Protein AF-A0A1J4JM20-F1 (afdb_monomer_lite)

pLDDT: mean 75.87, std 15.64, range [33.97, 93.62]

Secondary structure (DSSP, 8-state):
--------HHHHHHHHT--HHHHHHHHHHHHHHTT----SS---PPPHHHHHHHHHHHHHHHHTT-PPPHHHHHHHHHHHH-----HHHHHHHHHH-TT------B--HHHHT---HHHHHHHHHHHHHHTTS---GGG----------S-B---------

Structure (mmCIF, N/CA/C/O backbone):
data_AF-A0A1J4JM20-F1
#
_entry.id   AF-A0A1J4JM20-F1
#
loop_
_atom_site.group_PDB
_atom_site.id
_atom_site.type_symbol
_atom_site.label_atom_id
_atom_site.label_alt_id
_atom_site.label_comp_id
_atom_site.label_asym_id
_atom_site.label_entity_id
_atom_site.label_seq_id
_atom_site.pdbx_PDB_ins_code
_atom_site.Cartn_x
_atom_site.Cartn_y
_atom_site.Cartn_z
_atom_site.occupancy
_atom_site.B_iso_or_equiv
_atom_site.auth_seq_id
_atom_site.auth_comp_id
_atom_site.auth_asym_id
_atom_site.auth_atom_id
_atom_site.pdbx_PDB_model_num
ATOM 1 N N . MET A 1 1 ? -44.784 2.479 3.154 1.00 35.00 1 MET A N 1
ATOM 2 C CA . MET A 1 1 ? -43.422 3.046 3.059 1.00 35.00 1 MET A CA 1
ATOM 3 C C . MET A 1 1 ? -43.250 3.951 4.266 1.00 35.00 1 MET A C 1
ATOM 5 O O . MET A 1 1 ? -44.013 4.895 4.385 1.00 35.00 1 MET A O 1
ATOM 9 N N . ASN A 1 2 ? -42.383 3.600 5.221 1.00 42.03 2 ASN A N 1
ATOM 10 C CA . ASN A 1 2 ? -42.205 4.405 6.433 1.00 42.03 2 ASN A CA 1
ATOM 11 C C . ASN A 1 2 ? -41.338 5.619 6.098 1.00 42.03 2 ASN A C 1
ATOM 13 O O . ASN A 1 2 ? -40.118 5.497 5.988 1.00 42.03 2 ASN A O 1
ATOM 17 N N . GLU A 1 3 ? -41.968 6.777 5.934 1.00 50.88 3 GLU A N 1
ATOM 18 C CA . GLU A 1 3 ? -41.273 8.058 5.989 1.00 50.88 3 GLU A CA 1
ATOM 19 C C . GLU A 1 3 ? -40.694 8.207 7.399 1.00 50.88 3 GLU A C 1
ATOM 21 O O . GLU A 1 3 ? -41.404 8.432 8.377 1.00 50.88 3 GLU A O 1
ATOM 26 N N . GLY A 1 4 ? -39.388 7.967 7.526 1.00 56.34 4 GLY A N 1
ATOM 27 C CA . GLY A 1 4 ? -38.690 8.089 8.797 1.00 56.34 4 GLY A CA 1
ATOM 28 C C . GLY A 1 4 ? -38.834 9.510 9.332 1.00 56.34 4 GLY A C 1
ATOM 29 O O . GLY A 1 4 ? -38.416 10.468 8.682 1.00 56.34 4 GLY A O 1
ATOM 30 N N . VAL A 1 5 ? -39.413 9.643 10.525 1.00 61.97 5 VAL A N 1
ATOM 31 C CA . VAL A 1 5 ? -39.551 10.922 11.226 1.00 61.97 5 VAL A CA 1
ATOM 32 C C . VAL A 1 5 ? -38.168 11.569 11.352 1.00 61.97 5 VAL A C 1
ATOM 34 O O . VAL A 1 5 ? -37.290 11.056 12.051 1.00 61.97 5 VAL A O 1
ATOM 37 N N . LYS A 1 6 ? -37.957 12.709 10.680 1.00 61.22 6 LYS A N 1
ATOM 38 C CA . LYS A 1 6 ? -36.746 13.527 10.839 1.00 61.22 6 LYS A CA 1
ATOM 39 C C . LYS A 1 6 ? -36.766 14.176 12.220 1.00 61.22 6 LYS A C 1
ATOM 41 O O . LYS A 1 6 ? -37.316 15.256 12.409 1.00 61.22 6 LYS A O 1
ATOM 46 N N . CYS A 1 7 ? -36.165 13.505 13.195 1.00 69.56 7 CYS A N 1
ATOM 47 C CA . CYS A 1 7 ? -36.023 14.028 14.546 1.00 69.56 7 CYS A CA 1
ATOM 48 C C . CYS A 1 7 ? -34.708 14.807 14.687 1.00 69.56 7 CYS A C 1
ATOM 50 O O . CYS A 1 7 ? -33.636 14.314 14.334 1.00 69.56 7 CYS A O 1
ATOM 52 N N . SER A 1 8 ? -34.782 16.033 15.209 1.00 81.62 8 SER A N 1
ATOM 53 C CA . SER A 1 8 ? -33.596 16.847 15.490 1.00 81.62 8 SER A CA 1
ATOM 54 C C . SER A 1 8 ? -32.757 16.218 16.607 1.00 81.62 8 SER A C 1
ATOM 56 O O . SER A 1 8 ? -33.297 15.795 17.631 1.00 81.62 8 SER A O 1
ATOM 58 N N . TYR A 1 9 ? -31.425 16.235 16.471 1.00 84.19 9 TYR A N 1
ATOM 59 C CA . TYR A 1 9 ? -30.504 15.766 17.517 1.00 84.19 9 TYR A CA 1
ATOM 60 C C . TYR A 1 9 ? -30.732 16.457 18.864 1.00 84.19 9 TYR A C 1
ATOM 62 O O . TYR A 1 9 ? -30.479 15.866 19.907 1.00 84.19 9 TYR A O 1
ATOM 70 N N . ARG A 1 10 ? -31.257 17.686 18.861 1.00 84.31 10 ARG A N 1
ATOM 71 C CA . ARG A 1 10 ? -31.590 18.427 20.082 1.00 84.31 10 ARG A CA 1
ATOM 72 C C . ARG A 1 10 ? -32.784 17.818 20.824 1.00 84.31 10 ARG A C 1
ATOM 74 O O . ARG A 1 10 ? -32.760 17.737 22.046 1.00 84.31 10 ARG A O 1
ATOM 81 N N . ILE A 1 11 ? -33.785 17.345 20.081 1.00 85.06 11 ILE A N 1
ATOM 82 C CA . ILE A 1 11 ? -34.972 16.673 20.628 1.00 85.06 11 ILE A CA 1
ATOM 83 C C . ILE A 1 11 ? -34.580 15.297 21.165 1.00 85.06 11 ILE A C 1
ATOM 85 O O . ILE A 1 11 ? -34.932 14.960 22.288 1.00 85.06 11 ILE A O 1
ATOM 89 N N . LEU A 1 12 ? -33.778 14.540 20.411 1.00 86.50 12 LEU A N 1
ATOM 90 C CA . LEU A 1 12 ? -33.235 13.256 20.866 1.00 86.50 12 LEU A CA 1
ATOM 91 C C . LEU A 1 12 ? -32.390 13.415 22.140 1.00 86.50 12 LEU A C 1
ATOM 93 O O . LEU A 1 12 ? -32.565 12.663 23.092 1.00 86.50 12 LEU A O 1
ATOM 97 N N . ALA A 1 13 ? -31.515 14.421 22.190 1.00 88.31 13 ALA A N 1
ATOM 98 C CA . ALA A 1 13 ? -30.695 14.723 23.362 1.00 88.31 13 ALA A CA 1
ATOM 99 C C . ALA A 1 13 ? -31.562 15.010 24.599 1.00 88.31 13 ALA A C 1
ATOM 101 O O . ALA A 1 13 ? -31.323 14.444 25.664 1.00 88.31 13 ALA A O 1
ATOM 102 N N . SER A 1 14 ? -32.613 15.818 24.431 1.00 89.50 14 SER A N 1
ATOM 103 C CA . SER A 1 14 ? -33.579 16.112 25.493 1.00 89.50 14 SER A CA 1
ATOM 104 C C . SER A 1 14 ? -34.374 14.880 25.930 1.00 89.50 14 SER A C 1
ATOM 106 O O . SER A 1 14 ? -34.584 14.697 27.123 1.00 89.50 14 SER A O 1
ATOM 108 N N . LEU A 1 15 ? -34.807 14.037 24.987 1.00 90.88 15 LEU A N 1
ATOM 109 C CA . LEU A 1 15 ? -35.605 12.838 25.261 1.00 90.88 15 LEU A CA 1
ATOM 110 C C . LEU A 1 15 ? -34.830 11.814 26.099 1.00 90.88 15 LEU A C 1
ATOM 112 O O . LEU A 1 15 ? -35.397 11.185 26.985 1.00 90.88 15 LEU A O 1
ATOM 116 N N . PHE A 1 16 ? -33.535 11.657 25.821 1.00 87.81 16 PHE A N 1
ATOM 117 C CA . PHE A 1 16 ? -32.672 10.697 26.510 1.00 87.81 16 PHE A CA 1
ATOM 118 C C . PHE A 1 16 ? -31.884 11.302 27.682 1.00 87.81 16 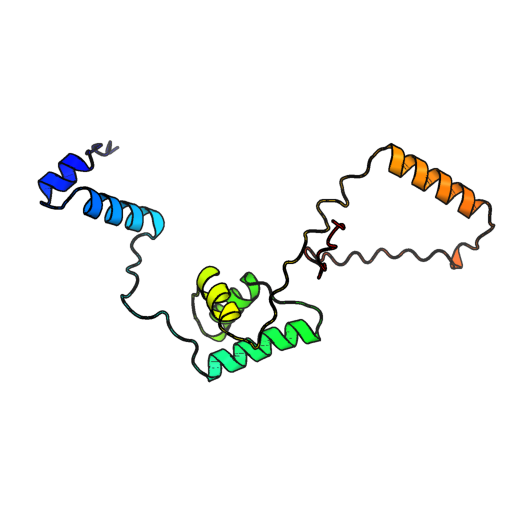PHE A C 1
ATOM 120 O O . PHE A 1 16 ? -31.123 10.585 28.326 1.00 87.81 16 PHE A O 1
ATOM 127 N N . GLY A 1 17 ? -32.028 12.604 27.956 1.00 89.44 17 GLY A N 1
ATOM 128 C CA . GLY A 1 17 ? -31.269 13.288 29.009 1.00 89.44 17 GLY A CA 1
ATOM 129 C C . GLY A 1 17 ? -29.753 13.307 28.764 1.00 89.44 17 GLY A C 1
ATOM 130 O O . GLY A 1 17 ? -28.970 13.360 29.709 1.00 89.44 17 GLY A O 1
ATOM 131 N N . ILE A 1 18 ? -29.321 13.235 27.501 1.00 90.75 18 ILE A N 1
ATOM 132 C CA . ILE A 1 18 ? -27.907 13.205 27.102 1.00 90.75 18 ILE A CA 1
ATOM 133 C C . ILE A 1 18 ? -27.526 14.574 26.539 1.00 90.75 18 ILE A C 1
ATOM 135 O O . ILE A 1 18 ? -28.274 15.173 25.772 1.00 90.75 18 ILE A O 1
ATOM 139 N N . ILE A 1 19 ? -26.326 15.067 26.847 1.00 90.88 19 ILE A N 1
ATOM 140 C CA . ILE A 1 19 ? -25.829 16.314 26.254 1.00 90.88 19 ILE A CA 1
ATOM 141 C C . ILE A 1 19 ? -25.647 16.180 24.729 1.00 90.88 19 ILE A C 1
ATOM 143 O O . ILE A 1 19 ? -25.115 15.185 24.229 1.00 90.88 19 ILE A O 1
ATOM 147 N N . LEU A 1 20 ? -26.038 17.215 23.976 1.00 87.56 20 LEU A N 1
ATOM 148 C CA . LEU A 1 20 ? -26.014 17.225 22.504 1.00 87.56 20 LEU A CA 1
ATOM 149 C C . LEU A 1 20 ? -24.668 16.774 21.885 1.00 87.56 20 LEU A C 1
ATOM 151 O O . LEU A 1 20 ? -24.698 15.981 20.938 1.00 87.56 20 LEU A O 1
ATOM 155 N N . PRO A 1 21 ? -23.490 17.187 22.402 1.00 88.25 21 PRO A N 1
ATOM 156 C CA . PRO A 1 21 ? -22.209 16.741 21.852 1.00 88.25 21 PRO A CA 1
ATOM 157 C C . PRO A 1 21 ? -21.976 15.233 22.006 1.00 88.25 21 PRO A C 1
ATOM 159 O O . PRO A 1 21 ? -21.414 14.599 21.112 1.00 88.25 21 PRO A O 1
ATOM 162 N N . ALA A 1 22 ? -22.425 14.638 23.116 1.00 86.69 22 ALA A N 1
ATOM 163 C CA . ALA A 1 22 ? -22.259 13.210 23.372 1.00 86.69 22 ALA A CA 1
ATOM 164 C C . ALA A 1 22 ? -23.128 12.370 22.427 1.00 86.69 22 ALA A C 1
ATOM 166 O O . ALA A 1 22 ? -22.632 11.405 21.840 1.00 86.69 22 ALA A O 1
ATOM 167 N N . LEU A 1 23 ? -24.378 12.794 22.210 1.00 88.81 23 LEU A N 1
ATOM 168 C CA . LEU A 1 23 ? -25.279 12.165 21.246 1.00 88.81 23 LEU A CA 1
ATOM 169 C C . LEU A 1 23 ? -24.724 12.267 19.816 1.00 88.81 23 LEU A C 1
ATOM 171 O O . LEU A 1 23 ? -24.627 11.260 19.116 1.00 88.81 23 LEU A O 1
ATOM 175 N N . SER A 1 24 ? -24.300 13.463 19.399 1.00 86.38 24 SER A N 1
ATOM 176 C CA . SER A 1 24 ? -23.718 13.690 18.068 1.00 86.38 24 SER A CA 1
ATOM 177 C C . SER A 1 24 ? -22.489 12.804 17.825 1.00 86.38 24 SER A C 1
ATOM 179 O O . SER A 1 24 ? -22.359 12.171 16.772 1.00 86.38 24 SER A O 1
ATOM 181 N N . ARG A 1 25 ? -21.617 12.666 18.835 1.00 85.88 25 ARG A N 1
ATOM 182 C CA . ARG A 1 25 ? -20.447 11.782 18.774 1.00 85.88 25 ARG A CA 1
ATOM 183 C C . ARG A 1 25 ? -20.842 10.315 18.607 1.00 85.88 25 ARG A C 1
ATOM 185 O O . ARG A 1 25 ? -20.240 9.630 17.783 1.00 85.88 25 ARG A O 1
ATOM 192 N N . GLN A 1 26 ? -21.830 9.833 19.361 1.00 82.75 26 GLN A N 1
ATOM 193 C CA . GLN A 1 26 ? -22.317 8.453 19.253 1.00 82.75 26 GLN A CA 1
ATOM 194 C C . GLN A 1 26 ? -22.926 8.160 17.882 1.00 82.75 26 GLN A C 1
ATOM 196 O O . GLN A 1 26 ? -22.583 7.149 17.274 1.00 82.75 26 GLN A O 1
ATOM 201 N N . ILE A 1 27 ? -23.768 9.056 17.364 1.00 84.44 27 ILE A N 1
ATOM 202 C CA . ILE A 1 27 ? -24.385 8.906 16.040 1.00 84.44 27 ILE A CA 1
ATOM 203 C C . ILE A 1 27 ? -23.311 8.907 14.950 1.00 84.44 27 ILE A C 1
ATOM 205 O O . ILE A 1 27 ? -23.304 8.035 14.087 1.00 84.44 27 ILE A O 1
ATOM 209 N N . THR A 1 28 ? -22.344 9.822 15.028 1.00 83.38 28 THR A N 1
ATOM 210 C CA . THR A 1 28 ? -21.224 9.877 14.076 1.00 83.38 28 THR A CA 1
ATOM 211 C C . THR A 1 28 ? -20.386 8.598 14.113 1.00 83.38 28 THR A C 1
ATOM 213 O O . THR A 1 28 ? -20.003 8.077 13.068 1.00 83.38 28 THR A O 1
ATOM 216 N N . GLN A 1 29 ? -20.107 8.059 15.304 1.00 77.75 29 GLN A N 1
ATOM 217 C CA . GLN A 1 29 ? -19.403 6.782 15.443 1.00 77.75 29 GLN A CA 1
ATOM 218 C C . GLN A 1 29 ? -20.208 5.625 14.849 1.00 77.75 29 GLN A C 1
ATOM 220 O O . GLN A 1 29 ? -19.635 4.797 14.148 1.00 77.75 29 GLN A O 1
ATOM 225 N N . PHE A 1 30 ? -21.520 5.594 15.079 1.00 79.00 30 PHE A N 1
ATOM 226 C CA . PHE A 1 30 ? -22.405 4.577 14.524 1.00 79.00 30 PHE A CA 1
ATOM 227 C C . PHE A 1 30 ? -22.468 4.636 12.991 1.00 79.00 30 PHE A C 1
ATOM 229 O O . PHE A 1 30 ? -22.344 3.607 12.338 1.00 79.00 30 PHE A O 1
ATOM 236 N N . ILE A 1 31 ? -22.583 5.831 12.403 1.00 79.38 31 ILE A N 1
ATOM 237 C CA . ILE A 1 31 ? -22.575 6.017 10.942 1.00 79.38 31 ILE A CA 1
ATOM 238 C C . ILE A 1 31 ? -21.224 5.597 10.348 1.00 79.38 31 ILE A C 1
ATOM 240 O O . ILE A 1 31 ? -21.178 4.932 9.319 1.00 79.38 31 ILE A O 1
ATOM 244 N N . LYS A 1 32 ? -20.115 5.972 10.996 1.00 70.50 32 LYS A N 1
ATOM 245 C CA . LYS A 1 32 ? -18.764 5.750 10.464 1.00 70.50 32 LYS A CA 1
ATOM 246 C C . LYS A 1 32 ? -18.256 4.316 10.635 1.00 70.50 32 LYS A C 1
ATOM 248 O O . LYS A 1 32 ? -17.418 3.884 9.850 1.00 70.50 32 LYS A O 1
ATOM 253 N N . TYR A 1 33 ? -18.702 3.605 11.670 1.00 69.00 33 TYR A N 1
ATOM 254 C CA . TYR A 1 33 ? -18.157 2.294 12.048 1.00 69.00 33 TYR A CA 1
ATOM 255 C C . TYR A 1 33 ? -19.216 1.182 12.163 1.00 69.00 33 TYR A C 1
ATOM 257 O O . TYR A 1 33 ? -18.863 0.035 12.416 1.00 69.00 33 TYR A O 1
ATOM 265 N N . GLY A 1 34 ? -20.503 1.483 11.970 1.00 66.31 34 GLY A N 1
ATOM 266 C CA . GLY A 1 34 ? -21.588 0.508 12.083 1.00 66.31 34 GLY A CA 1
ATOM 267 C C . GLY A 1 34 ? -21.803 -0.026 13.508 1.00 66.31 34 GLY A C 1
ATOM 268 O O . GLY A 1 34 ? -21.387 0.575 14.500 1.00 66.31 34 GLY A O 1
ATOM 269 N N . LYS A 1 35 ? -22.475 -1.184 13.618 1.00 57.91 35 LYS A N 1
ATOM 270 C CA . LYS A 1 35 ? -22.740 -1.900 14.888 1.00 57.91 35 LYS A CA 1
ATOM 271 C C . LYS A 1 35 ? -21.501 -2.563 15.502 1.00 57.91 35 LYS A C 1
ATOM 273 O O . LYS A 1 35 ? -21.620 -3.192 16.556 1.00 57.91 35 LYS A O 1
ATOM 278 N N . GLU A 1 36 ? -20.333 -2.464 14.876 1.00 53.38 36 GLU A N 1
ATOM 279 C CA . GLU A 1 36 ? -19.120 -3.070 15.411 1.00 53.38 36 GLU A CA 1
ATOM 280 C C . GLU A 1 36 ? -18.698 -2.340 16.688 1.00 53.38 36 GLU A C 1
ATOM 282 O O . GLU A 1 36 ? -18.048 -1.292 16.674 1.00 53.38 36 GLU A O 1
ATOM 287 N N . LYS A 1 37 ? -19.074 -2.913 17.837 1.00 51.81 37 LYS A N 1
ATOM 288 C CA . LYS A 1 37 ? -18.471 -2.556 19.118 1.00 51.81 37 LYS A CA 1
ATOM 289 C C . LYS A 1 37 ? -16.972 -2.789 18.981 1.00 51.81 37 LYS A C 1
ATOM 291 O O . LYS A 1 37 ? -16.510 -3.928 19.032 1.00 51.81 37 LYS A O 1
ATOM 296 N N . ARG A 1 38 ? -16.199 -1.707 18.869 1.00 54.03 38 ARG A N 1
ATOM 297 C CA . ARG A 1 38 ? -14.772 -1.765 19.181 1.00 54.03 38 ARG A CA 1
ATOM 298 C C . ARG A 1 38 ? -14.682 -2.301 20.603 1.00 54.03 38 ARG A C 1
ATOM 300 O O . ARG A 1 38 ? -15.180 -1.658 21.526 1.00 54.03 38 ARG A O 1
ATOM 307 N N . ARG A 1 39 ? -14.122 -3.501 20.783 1.00 47.66 39 ARG A N 1
ATOM 308 C CA . ARG A 1 39 ? -13.755 -3.969 22.120 1.00 47.66 39 ARG A CA 1
ATOM 309 C C . ARG A 1 39 ? -12.875 -2.873 22.716 1.00 47.66 39 ARG A C 1
ATOM 311 O O . ARG A 1 39 ? -11.843 -2.546 22.135 1.00 47.66 39 ARG A O 1
ATOM 318 N N . ASN A 1 40 ? -13.310 -2.264 23.817 1.00 43.22 40 ASN A N 1
ATOM 319 C CA . ASN A 1 40 ? -12.427 -1.405 24.592 1.00 43.22 40 ASN A CA 1
ATOM 320 C C . ASN A 1 40 ? -11.239 -2.272 25.017 1.00 43.22 40 ASN A C 1
ATOM 322 O O . ASN A 1 40 ? -11.409 -3.261 25.725 1.00 43.22 40 ASN A O 1
ATOM 326 N N . GLY A 1 41 ? -10.061 -1.936 24.507 1.00 47.94 41 GLY A N 1
ATOM 327 C CA . GLY A 1 41 ? -8.839 -2.690 24.725 1.00 47.94 41 GLY A CA 1
ATOM 328 C C . GLY A 1 41 ? -7.744 -2.230 23.773 1.00 47.94 41 GLY A C 1
ATOM 329 O O . GLY A 1 41 ? -8.016 -1.810 22.647 1.00 47.94 41 GLY A O 1
ATOM 330 N N . ARG A 1 42 ? -6.498 -2.297 24.252 1.00 47.25 42 ARG A N 1
ATOM 331 C CA . ARG A 1 42 ? -5.281 -2.120 23.451 1.00 47.25 42 ARG A CA 1
ATOM 332 C C . ARG A 1 42 ? -5.416 -2.978 22.177 1.00 47.25 42 ARG A C 1
ATOM 334 O O . ARG A 1 42 ? -5.819 -4.136 22.308 1.00 47.25 42 ARG A O 1
ATOM 341 N N . PRO A 1 43 ? -5.145 -2.447 20.967 1.00 53.91 43 PRO A N 1
ATOM 342 C CA . PRO A 1 43 ? -5.212 -3.250 19.748 1.00 53.91 43 PRO A CA 1
ATOM 343 C C . PRO A 1 43 ? -4.367 -4.522 19.919 1.00 53.91 43 PRO A C 1
ATOM 345 O O . PRO A 1 43 ? -3.383 -4.484 20.664 1.00 53.91 43 PRO A O 1
ATOM 348 N N . PRO A 1 44 ? -4.744 -5.644 19.281 1.00 56.38 44 PRO A N 1
ATOM 349 C CA . PRO A 1 44 ? -4.062 -6.916 19.465 1.00 56.38 44 PRO A CA 1
ATOM 350 C C . PRO A 1 44 ? -2.613 -6.783 18.997 1.00 56.38 44 PRO A C 1
ATOM 352 O O . PRO A 1 44 ? -2.338 -6.855 17.800 1.00 56.38 44 PRO A O 1
ATOM 355 N N . LEU A 1 45 ? -1.696 -6.588 19.947 1.00 70.19 45 LEU A N 1
ATOM 356 C CA . LEU A 1 45 ? -0.260 -6.576 19.696 1.00 70.19 45 LEU A CA 1
ATOM 357 C C . LEU A 1 45 ? 0.094 -7.855 18.933 1.00 70.19 45 LEU A C 1
ATOM 359 O O . LEU A 1 45 ? -0.418 -8.936 19.249 1.00 70.19 45 LEU A O 1
ATOM 363 N N . LEU A 1 46 ? 0.897 -7.726 17.878 1.00 79.31 46 LEU A N 1
ATOM 364 C CA . LEU A 1 46 ? 1.524 -8.891 17.268 1.00 79.31 46 LEU A CA 1
ATOM 365 C C . LEU A 1 46 ? 2.343 -9.580 18.362 1.00 79.31 46 LEU A C 1
ATOM 367 O O . LEU A 1 46 ? 3.044 -8.914 19.124 1.00 79.31 46 LEU A O 1
ATOM 371 N N . THR A 1 47 ? 2.189 -10.894 18.497 1.00 85.12 47 THR A N 1
ATOM 372 C CA . THR A 1 47 ? 3.078 -11.666 19.370 1.00 85.12 47 THR A CA 1
ATOM 373 C C . THR A 1 47 ? 4.491 -11.627 18.792 1.00 85.12 47 THR A C 1
ATOM 375 O O . THR A 1 47 ? 4.661 -11.341 17.608 1.00 85.12 47 THR A O 1
ATOM 378 N N . SER A 1 48 ? 5.513 -11.953 19.584 1.00 86.00 48 SER A N 1
ATOM 379 C CA . SER A 1 48 ? 6.898 -11.989 19.090 1.00 86.00 48 SER A CA 1
ATOM 380 C C . SER A 1 48 ? 7.057 -12.895 17.862 1.00 86.00 48 SER A C 1
ATOM 382 O O . SER A 1 48 ? 7.775 -12.551 16.932 1.00 86.00 48 SER A O 1
ATOM 384 N N . TYR A 1 49 ? 6.310 -14.004 17.817 1.00 89.12 49 TYR A N 1
ATOM 385 C CA . TYR A 1 49 ? 6.245 -14.895 16.658 1.00 89.12 49 TYR A CA 1
ATOM 386 C C . TYR A 1 49 ? 5.642 -14.213 15.420 1.00 89.12 49 TYR A C 1
ATOM 388 O O . TYR A 1 49 ? 6.225 -14.246 14.343 1.00 89.12 49 TYR A O 1
ATOM 396 N N . GLN A 1 50 ? 4.503 -13.534 15.576 1.00 89.19 50 GLN A N 1
ATOM 397 C CA . GLN A 1 50 ? 3.847 -12.819 14.473 1.00 89.19 50 GLN A CA 1
ATOM 398 C C . GLN A 1 50 ? 4.680 -11.631 13.981 1.00 89.19 50 GLN A C 1
ATOM 400 O O . GLN A 1 50 ? 4.685 -11.326 12.793 1.00 89.19 50 GLN A O 1
ATOM 405 N N . HIS A 1 51 ? 5.383 -10.960 14.896 1.00 88.81 51 HIS A N 1
ATOM 406 C CA . HIS A 1 51 ? 6.337 -9.907 14.573 1.00 88.81 51 HIS A CA 1
ATOM 407 C C . HIS A 1 51 ? 7.489 -10.460 13.726 1.00 88.81 51 HIS A C 1
ATOM 409 O O . HIS A 1 51 ? 7.786 -9.893 12.678 1.00 88.81 51 HIS A O 1
ATOM 415 N N . ALA A 1 52 ? 8.090 -11.581 14.141 1.00 90.44 52 ALA A N 1
ATOM 416 C CA . ALA A 1 52 ? 9.164 -12.234 13.398 1.00 90.44 52 ALA A CA 1
ATOM 417 C C . ALA A 1 52 ? 8.707 -12.676 11.998 1.00 90.44 52 ALA A C 1
ATOM 419 O O . ALA A 1 52 ? 9.374 -12.350 11.021 1.00 90.44 52 ALA A O 1
ATOM 420 N N . GLY A 1 53 ? 7.535 -13.311 11.886 1.00 91.19 53 GLY A N 1
ATOM 421 C CA . GLY A 1 53 ? 6.986 -13.723 10.590 1.00 91.19 53 GLY A CA 1
ATOM 422 C C . GLY A 1 53 ? 6.649 -12.543 9.673 1.00 91.19 53 GLY A C 1
ATOM 423 O O . GLY A 1 53 ? 6.918 -12.587 8.476 1.00 91.19 53 GLY A O 1
ATOM 424 N N . LEU A 1 54 ? 6.121 -11.442 10.221 1.00 91.12 54 LEU A N 1
ATOM 425 C CA . LEU A 1 54 ? 5.906 -10.220 9.440 1.00 91.12 54 LEU A CA 1
ATOM 426 C C . LEU A 1 54 ? 7.230 -9.606 8.967 1.00 91.12 54 LEU A C 1
ATOM 428 O O . LEU A 1 54 ? 7.310 -9.134 7.835 1.00 91.12 54 LEU A O 1
ATOM 432 N N . LYS A 1 55 ? 8.256 -9.605 9.822 1.00 90.62 55 LYS A N 1
ATOM 433 C CA . LYS A 1 55 ? 9.583 -9.098 9.467 1.00 90.62 55 LYS A CA 1
ATOM 434 C C . LYS A 1 55 ? 10.184 -9.914 8.326 1.00 90.62 55 LYS A C 1
ATOM 436 O O . LYS A 1 55 ? 10.581 -9.334 7.324 1.00 90.62 55 LYS A O 1
ATOM 441 N N . GLU A 1 56 ? 10.153 -11.238 8.437 1.00 92.38 56 GLU A N 1
ATOM 442 C CA . GLU A 1 56 ? 10.609 -12.151 7.387 1.00 92.38 56 GLU A CA 1
ATOM 443 C C . GLU A 1 56 ? 9.869 -11.922 6.061 1.00 92.38 56 GLU A C 1
ATOM 445 O O . GLU A 1 56 ? 10.505 -11.788 5.016 1.00 92.38 56 GLU A O 1
ATOM 450 N N . TYR A 1 57 ? 8.542 -11.774 6.099 1.00 92.00 57 TYR A N 1
ATOM 451 C CA . TYR A 1 57 ? 7.734 -11.493 4.909 1.00 92.00 57 TYR A CA 1
ATOM 452 C C . TYR A 1 57 ? 8.118 -10.179 4.207 1.00 92.00 57 TYR A C 1
ATOM 454 O O . TYR A 1 57 ? 8.167 -10.120 2.973 1.00 92.00 57 TYR A O 1
ATOM 462 N N . ILE A 1 58 ? 8.390 -9.122 4.979 1.00 89.56 58 ILE A N 1
ATOM 463 C CA . ILE A 1 58 ? 8.816 -7.822 4.444 1.00 89.56 58 ILE A CA 1
ATOM 464 C C . ILE A 1 58 ? 10.224 -7.932 3.846 1.00 89.56 58 ILE A C 1
ATOM 466 O O . ILE A 1 58 ? 10.423 -7.544 2.695 1.00 89.56 58 ILE A O 1
ATOM 470 N N . THR A 1 59 ? 11.172 -8.528 4.573 1.00 88.38 59 THR A N 1
ATOM 471 C CA . THR A 1 59 ? 12.565 -8.684 4.123 1.00 88.38 59 THR A CA 1
ATOM 472 C C . THR A 1 59 ? 12.683 -9.576 2.882 1.00 88.38 59 THR A C 1
ATOM 474 O O . THR A 1 59 ? 13.493 -9.302 2.000 1.00 88.38 59 THR A O 1
ATOM 477 N N . LEU A 1 60 ? 11.847 -10.611 2.745 1.00 89.12 60 LEU A N 1
ATOM 478 C CA . LEU A 1 60 ? 11.785 -11.423 1.524 1.00 89.12 60 LEU A CA 1
ATOM 479 C C . LEU A 1 60 ? 11.361 -10.583 0.306 1.00 89.12 60 LEU A C 1
ATOM 481 O O . LEU A 1 60 ? 11.890 -10.760 -0.793 1.00 89.12 60 LEU A O 1
ATOM 485 N N . GLY A 1 61 ? 10.414 -9.659 0.498 1.00 84.19 61 GLY A N 1
ATOM 486 C CA . GLY A 1 61 ? 9.995 -8.703 -0.530 1.00 84.19 61 GLY A CA 1
ATOM 487 C C . GLY A 1 61 ? 11.135 -7.776 -0.952 1.00 84.19 61 GLY A C 1
ATOM 488 O O . GLY A 1 61 ? 11.389 -7.623 -2.143 1.00 84.19 61 GLY A O 1
ATOM 489 N N . GLU A 1 62 ? 11.881 -7.233 0.013 1.00 82.56 62 GLU A N 1
ATOM 490 C CA . GLU A 1 62 ? 13.065 -6.404 -0.264 1.00 82.56 62 GLU A CA 1
ATOM 491 C C . GLU A 1 62 ? 14.133 -7.175 -1.051 1.00 82.56 62 GLU A C 1
ATOM 493 O O . GLU A 1 62 ? 14.576 -6.716 -2.101 1.00 82.56 62 GLU A O 1
ATOM 498 N N . ASN A 1 63 ? 14.486 -8.387 -0.613 1.00 83.62 63 ASN A N 1
ATOM 499 C CA . ASN A 1 63 ? 15.498 -9.213 -1.283 1.00 83.62 63 ASN A CA 1
ATOM 500 C C . ASN A 1 63 ? 15.103 -9.601 -2.720 1.00 83.62 63 ASN A C 1
ATOM 502 O O . ASN A 1 63 ? 15.964 -9.809 -3.572 1.00 83.62 63 ASN A O 1
ATOM 506 N N . SER A 1 64 ? 13.801 -9.699 -2.996 1.00 82.94 64 SER A N 1
ATOM 507 C CA . SER A 1 64 ? 13.258 -10.018 -4.322 1.00 82.94 64 SER A CA 1
ATOM 508 C C . SER A 1 64 ? 12.937 -8.786 -5.171 1.00 82.94 64 SER A C 1
ATOM 510 O O . SER A 1 64 ? 12.349 -8.937 -6.237 1.00 82.94 64 SER A O 1
ATOM 512 N N . HIS A 1 65 ? 13.316 -7.580 -4.727 1.00 77.12 65 HIS A N 1
ATOM 513 C CA . HIS A 1 65 ? 13.006 -6.312 -5.403 1.00 77.12 65 HIS A CA 1
ATOM 514 C C . HIS A 1 65 ? 11.493 -6.100 -5.624 1.00 77.12 65 HIS A C 1
ATOM 516 O O . HIS A 1 65 ? 11.070 -5.404 -6.541 1.00 77.12 65 HIS A O 1
ATOM 522 N N . THR A 1 66 ? 10.659 -6.696 -4.764 1.00 80.12 66 THR A N 1
ATOM 523 C CA . THR A 1 66 ? 9.200 -6.531 -4.755 1.00 80.12 66 THR A CA 1
ATOM 524 C C . THR A 1 66 ? 8.754 -6.016 -3.389 1.00 80.12 66 THR A C 1
ATOM 526 O O . THR A 1 66 ? 8.240 -6.749 -2.536 1.00 80.12 66 THR A O 1
ATOM 529 N N . ALA A 1 67 ? 8.988 -4.720 -3.159 1.00 83.88 67 ALA A N 1
ATOM 530 C CA . ALA A 1 67 ? 8.622 -4.054 -1.915 1.00 83.88 67 ALA A CA 1
ATOM 531 C C . ALA A 1 67 ? 7.130 -4.258 -1.589 1.00 83.88 67 ALA A C 1
ATOM 533 O O . ALA A 1 67 ? 6.256 -4.198 -2.457 1.00 83.88 67 ALA A O 1
ATOM 534 N N . ARG A 1 68 ? 6.827 -4.522 -0.314 1.00 87.38 68 ARG A N 1
ATOM 535 C CA . ARG A 1 68 ? 5.461 -4.821 0.133 1.00 87.38 68 ARG A CA 1
ATOM 536 C C . ARG A 1 68 ? 4.706 -3.537 0.439 1.00 87.38 68 ARG A C 1
ATOM 538 O O . ARG A 1 68 ? 5.131 -2.731 1.263 1.00 87.38 68 ARG A O 1
ATOM 545 N N . THR A 1 69 ? 3.529 -3.378 -0.153 1.00 89.19 69 THR A N 1
ATOM 546 C CA . THR A 1 69 ? 2.643 -2.268 0.192 1.00 89.19 69 THR A CA 1
ATOM 547 C C . THR A 1 69 ? 1.955 -2.523 1.536 1.00 89.19 69 THR A C 1
A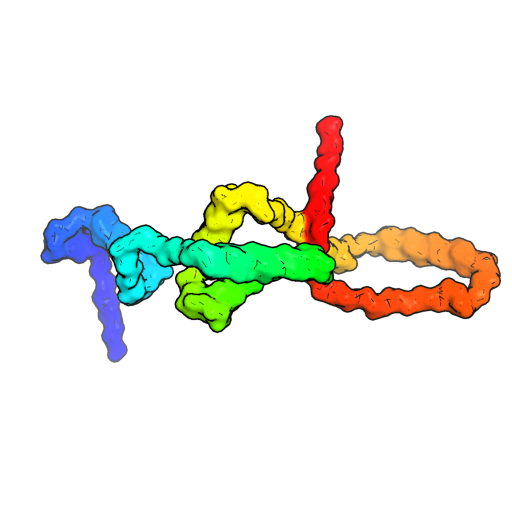TOM 549 O O . THR A 1 69 ? 1.789 -3.660 1.989 1.00 89.19 69 THR A O 1
ATOM 552 N N . TYR A 1 70 ? 1.420 -1.469 2.162 1.00 89.44 70 TYR A N 1
ATOM 553 C CA . TYR A 1 70 ? 0.548 -1.629 3.334 1.00 89.44 70 TYR A CA 1
ATOM 554 C C . TYR A 1 70 ? -0.692 -2.498 3.053 1.00 89.44 70 TYR A C 1
ATOM 556 O O . TYR A 1 70 ? -1.300 -3.025 3.987 1.00 89.44 70 TYR A O 1
ATOM 564 N N . GLY A 1 71 ? -1.112 -2.613 1.787 1.00 87.25 71 GLY A N 1
ATOM 565 C CA . GLY A 1 71 ? -2.174 -3.527 1.370 1.00 87.25 71 GLY A CA 1
ATOM 566 C C . GLY A 1 71 ? -1.737 -4.985 1.479 1.00 87.25 71 GLY A C 1
ATOM 567 O O . GLY A 1 71 ? -2.453 -5.782 2.084 1.00 87.25 71 GLY A O 1
ATOM 568 N N . ASP A 1 72 ? -0.542 -5.295 0.983 1.00 90.44 72 ASP A N 1
ATOM 569 C CA . ASP A 1 72 ? 0.033 -6.644 1.007 1.00 90.44 72 ASP A CA 1
ATOM 570 C C . ASP A 1 72 ? 0.290 -7.105 2.436 1.00 90.44 72 ASP A C 1
ATOM 572 O O . ASP A 1 72 ? -0.079 -8.214 2.808 1.00 90.44 72 ASP A O 1
ATOM 576 N N . ILE A 1 73 ? 0.836 -6.220 3.272 1.00 91.44 73 ILE A N 1
ATOM 577 C CA . ILE A 1 73 ? 1.050 -6.493 4.697 1.00 91.44 73 ILE A CA 1
ATOM 578 C C . ILE A 1 73 ? -0.280 -6.763 5.405 1.00 91.44 73 ILE A C 1
ATOM 580 O O . ILE A 1 73 ? -0.392 -7.693 6.200 1.00 91.44 73 ILE A O 1
ATOM 584 N N . ARG A 1 74 ? -1.318 -5.968 5.116 1.00 90.81 74 ARG A N 1
ATOM 585 C CA . ARG A 1 74 ? -2.648 -6.184 5.698 1.00 90.81 74 ARG A CA 1
ATOM 586 C C . ARG A 1 74 ? -3.220 -7.541 5.299 1.00 90.81 74 ARG A C 1
ATOM 588 O O . ARG A 1 74 ? -3.828 -8.197 6.140 1.00 90.81 74 ARG A O 1
ATOM 595 N N . ARG A 1 75 ? -3.058 -7.921 4.032 1.00 91.75 75 ARG A N 1
ATOM 596 C CA . ARG A 1 75 ? -3.522 -9.204 3.508 1.00 91.75 75 ARG A CA 1
ATOM 597 C C . ARG A 1 75 ? -2.776 -10.361 4.166 1.00 91.75 75 ARG A C 1
ATOM 599 O O . ARG A 1 75 ? -3.426 -11.220 4.740 1.00 91.75 75 ARG A O 1
ATOM 606 N N . PHE A 1 76 ? -1.449 -10.301 4.214 1.00 93.62 76 PHE A N 1
ATOM 607 C CA . PHE A 1 76 ? -0.611 -11.283 4.903 1.00 93.62 76 PHE A CA 1
ATOM 608 C C . PHE A 1 76 ? -1.025 -11.486 6.369 1.00 93.62 76 PHE A C 1
ATOM 610 O O . PHE A 1 76 ? -1.246 -12.607 6.809 1.00 93.62 76 PHE A O 1
ATOM 617 N N . LEU A 1 77 ? -1.222 -10.399 7.124 1.00 91.12 77 LEU A N 1
ATOM 618 C CA . LEU A 1 77 ? -1.647 -10.481 8.528 1.00 91.12 77 LEU A CA 1
ATOM 619 C C . LEU A 1 77 ? -3.035 -11.118 8.709 1.00 91.12 77 LEU A C 1
ATOM 621 O O . LEU A 1 77 ? -3.313 -11.700 9.762 1.00 91.12 77 LEU A O 1
ATOM 625 N N . TYR A 1 78 ? -3.912 -10.996 7.714 1.00 90.31 78 TYR A N 1
ATOM 626 C CA . TYR A 1 78 ? -5.221 -11.640 7.718 1.00 90.31 78 TYR A CA 1
ATOM 627 C C . TYR A 1 78 ? -5.136 -13.117 7.311 1.00 90.31 78 TYR A C 1
ATOM 629 O O . TYR A 1 78 ? -5.728 -13.958 7.987 1.00 90.31 78 TYR A O 1
ATOM 637 N N . ASP A 1 79 ? -4.388 -13.421 6.255 1.00 91.56 79 ASP A N 1
ATOM 638 C CA . ASP A 1 79 ? -4.279 -14.767 5.693 1.00 91.56 79 ASP A CA 1
ATOM 639 C C . ASP A 1 79 ? -3.504 -15.697 6.648 1.00 91.56 79 ASP A C 1
ATOM 641 O O . ASP A 1 79 ? -4.002 -16.768 6.984 1.00 91.56 79 ASP A O 1
ATOM 645 N N . GLU A 1 80 ? -2.367 -15.248 7.194 1.00 92.69 80 GLU A N 1
ATOM 646 C CA . GLU A 1 80 ? -1.498 -16.073 8.054 1.00 92.69 80 GLU A CA 1
ATOM 647 C C . GLU A 1 80 ? -1.885 -16.054 9.536 1.00 92.69 80 GLU A C 1
ATOM 649 O O . GLU A 1 80 ? -1.743 -17.045 10.252 1.00 92.69 80 GLU A O 1
ATOM 654 N N . PHE A 1 81 ? -2.354 -14.910 10.043 1.00 89.75 81 PHE A N 1
ATOM 655 C CA . PHE A 1 81 ? -2.574 -14.725 11.484 1.00 89.75 81 PHE A CA 1
ATOM 656 C C . PHE A 1 81 ? -4.018 -14.384 11.853 1.00 89.75 81 PHE A C 1
ATOM 658 O O . PHE A 1 81 ? -4.299 -14.132 13.030 1.00 89.75 81 PHE A O 1
ATOM 665 N N . HIS A 1 82 ? -4.926 -14.331 10.872 1.00 86.38 82 HIS A N 1
ATOM 666 C CA . HIS A 1 82 ? -6.334 -13.961 11.051 1.00 86.38 82 HIS A CA 1
ATOM 667 C C . HIS A 1 82 ? -6.526 -12.635 11.801 1.00 86.38 82 HIS A C 1
ATOM 669 O O . HIS A 1 82 ? -7.503 -12.428 12.528 1.00 86.38 82 HIS A O 1
ATOM 675 N N . LYS A 1 83 ? -5.586 -11.697 11.616 1.00 83.69 83 LYS A N 1
ATOM 676 C CA . LYS A 1 83 ? -5.626 -10.372 12.232 1.00 83.69 83 LYS A CA 1
ATOM 677 C C . LYS A 1 83 ? -6.132 -9.329 11.253 1.00 83.69 83 LYS A C 1
ATOM 679 O O . LYS A 1 83 ? -5.443 -8.906 10.331 1.00 83.69 83 LYS A O 1
ATOM 684 N N . ASN A 1 84 ? -7.329 -8.822 11.532 1.00 84.44 84 ASN A N 1
ATOM 685 C CA . ASN A 1 84 ? -7.867 -7.671 10.822 1.00 84.44 84 ASN A CA 1
ATOM 686 C C . ASN A 1 84 ? -7.303 -6.370 11.414 1.00 84.44 84 ASN A C 1
ATOM 688 O O . ASN A 1 84 ? -7.789 -5.860 12.427 1.00 84.44 84 ASN A O 1
ATOM 692 N N . VAL A 1 85 ? -6.252 -5.845 10.788 1.00 83.69 85 VAL A N 1
ATOM 693 C CA . VAL A 1 85 ? -5.611 -4.578 11.160 1.00 83.69 85 VAL A CA 1
ATOM 694 C C . VAL A 1 85 ? -5.867 -3.495 10.119 1.00 83.69 85 VAL A C 1
ATOM 696 O O . VAL A 1 85 ? -5.908 -3.732 8.912 1.00 83.69 85 VAL A O 1
ATOM 699 N N . THR A 1 86 ? -6.038 -2.261 10.594 1.00 83.81 86 THR A N 1
ATOM 700 C CA . THR A 1 86 ? -6.223 -1.110 9.702 1.00 83.81 86 THR A CA 1
ATOM 701 C C . THR A 1 86 ? -4.887 -0.661 9.114 1.00 83.81 86 THR A C 1
ATOM 703 O O . THR A 1 86 ? -3.857 -0.763 9.780 1.00 83.81 86 THR A O 1
ATOM 706 N N . LYS A 1 87 ? -4.900 -0.072 7.907 1.00 83.31 87 LYS A N 1
ATOM 707 C CA . LYS A 1 87 ? -3.694 0.526 7.297 1.00 83.31 87 LYS A CA 1
ATOM 708 C C . LYS A 1 87 ? -2.999 1.518 8.237 1.00 83.31 87 LYS A C 1
ATOM 710 O O . LYS A 1 87 ? -1.784 1.492 8.351 1.00 83.31 87 LYS A O 1
ATOM 715 N N . LYS A 1 88 ? -3.770 2.330 8.973 1.00 81.62 88 LYS A N 1
ATOM 716 C CA . LYS A 1 88 ? -3.236 3.270 9.972 1.00 81.62 88 LYS A CA 1
ATOM 717 C C . LYS A 1 88 ? -2.457 2.554 11.079 1.00 81.62 88 LYS A C 1
ATOM 719 O O . LYS A 1 88 ? -1.401 3.019 11.478 1.00 81.62 88 LYS A O 1
ATOM 724 N N . THR A 1 89 ? -2.973 1.428 11.569 1.00 83.62 89 THR A N 1
ATOM 725 C CA . THR A 1 89 ? -2.296 0.621 12.593 1.00 83.62 89 THR A CA 1
ATOM 726 C C . THR A 1 89 ? -0.987 0.040 12.071 1.00 83.62 89 THR A C 1
ATOM 728 O O . THR A 1 89 ? -0.003 0.059 12.799 1.00 83.62 89 THR A O 1
ATOM 731 N N . ILE A 1 90 ? -0.969 -0.437 10.823 1.00 87.25 90 ILE A N 1
ATOM 732 C CA . ILE A 1 90 ? 0.238 -0.970 10.176 1.00 87.25 90 ILE A CA 1
ATOM 733 C C . ILE A 1 90 ? 1.278 0.137 9.995 1.00 87.25 90 ILE A C 1
ATOM 735 O O . ILE A 1 90 ? 2.428 -0.062 10.359 1.00 87.25 90 ILE A O 1
ATOM 739 N N . HIS A 1 91 ? 0.869 1.309 9.505 1.00 85.12 91 HIS A N 1
ATOM 740 C CA . HIS A 1 91 ? 1.752 2.466 9.359 1.00 85.12 91 HIS A CA 1
ATOM 741 C C . HIS A 1 91 ? 2.386 2.857 10.691 1.00 85.12 91 HIS A C 1
ATOM 743 O O . HIS A 1 91 ? 3.602 2.909 10.795 1.00 85.12 91 HIS A O 1
ATOM 749 N N . SER A 1 92 ? 1.574 3.059 11.737 1.00 83.62 92 SER A N 1
ATOM 750 C CA . SER A 1 92 ? 2.108 3.380 13.062 1.00 83.62 92 SER A CA 1
ATOM 751 C C . SER A 1 92 ? 3.037 2.283 13.572 1.00 83.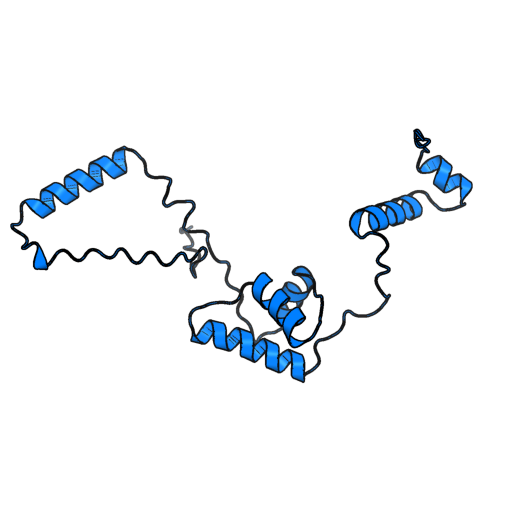62 92 SER A C 1
ATOM 753 O O . SER A 1 92 ? 4.082 2.587 14.123 1.00 83.62 92 SER A O 1
ATOM 755 N N . TYR A 1 93 ? 2.675 1.012 13.393 1.00 85.56 93 TYR A N 1
ATOM 756 C CA . TYR A 1 93 ? 3.529 -0.099 13.795 1.00 85.56 93 TYR A CA 1
ATOM 757 C C . TYR A 1 93 ? 4.890 -0.049 13.096 1.00 85.56 93 TYR A C 1
ATOM 759 O O . TYR A 1 93 ? 5.898 -0.135 13.785 1.00 85.56 93 TYR A O 1
ATOM 767 N N . ILE A 1 94 ? 4.912 0.132 11.773 1.00 85.94 94 ILE A N 1
ATOM 768 C CA . ILE A 1 94 ? 6.142 0.207 10.980 1.00 85.94 94 ILE A CA 1
ATOM 769 C C . ILE A 1 94 ? 6.986 1.412 11.398 1.00 85.94 94 ILE A C 1
ATOM 771 O O . ILE A 1 94 ? 8.157 1.217 11.681 1.00 85.94 94 ILE A O 1
ATOM 775 N N . ASP A 1 95 ? 6.396 2.601 11.554 1.00 83.00 95 ASP A N 1
ATOM 776 C CA . ASP A 1 95 ? 7.121 3.801 12.011 1.00 83.00 95 ASP A CA 1
ATOM 777 C C . ASP A 1 95 ? 7.749 3.630 13.401 1.00 83.00 95 ASP A C 1
ATOM 779 O O . ASP A 1 95 ? 8.803 4.190 13.692 1.00 83.00 95 ASP A O 1
ATOM 783 N N . TYR A 1 96 ? 7.083 2.889 14.293 1.00 82.25 96 TYR A N 1
ATOM 784 C CA . TYR A 1 96 ? 7.599 2.623 15.636 1.00 82.25 96 TYR A CA 1
ATOM 785 C C . TYR A 1 96 ? 8.720 1.578 15.651 1.00 82.25 96 TYR A C 1
ATOM 787 O O . TYR A 1 96 ? 9.437 1.494 16.649 1.00 82.25 96 TYR A O 1
ATOM 795 N N . GLN A 1 97 ? 8.855 0.756 14.610 1.00 80.06 97 GLN A N 1
ATOM 796 C CA . GLN A 1 97 ? 9.950 -0.203 14.499 1.00 80.06 97 GLN A CA 1
ATOM 797 C C . GLN A 1 97 ? 11.111 0.434 13.731 1.00 80.06 97 GLN A C 1
ATOM 799 O O . GLN A 1 97 ? 10.940 0.923 12.624 1.00 80.06 97 GLN A O 1
ATOM 804 N N . GLN A 1 98 ? 12.321 0.371 14.283 1.00 75.19 98 GLN A N 1
ATOM 805 C CA . GLN A 1 98 ? 13.521 0.861 13.587 1.00 75.19 98 GLN A CA 1
ATOM 806 C C . GLN A 1 98 ? 14.0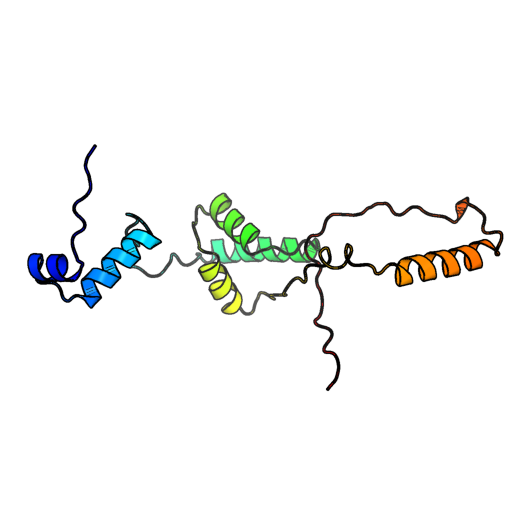22 -0.098 12.495 1.00 75.19 98 GLN A C 1
ATOM 808 O O . GLN A 1 98 ? 14.940 0.232 11.752 1.00 75.19 98 GLN A O 1
ATOM 813 N N 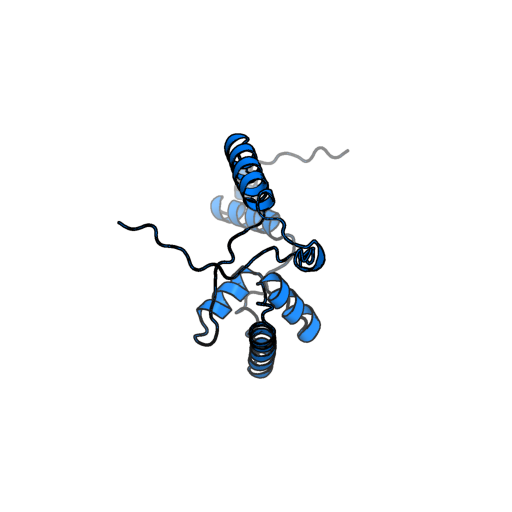. ASP A 1 99 ? 13.408 -1.275 12.395 1.00 77.94 99 ASP A N 1
ATOM 814 C CA . ASP A 1 99 ? 13.838 -2.364 11.521 1.00 77.94 99 ASP A CA 1
ATOM 815 C C . ASP A 1 99 ? 13.311 -2.247 10.085 1.00 77.94 99 ASP A C 1
ATOM 817 O O . ASP A 1 99 ? 13.709 -3.033 9.229 1.00 77.94 99 ASP A O 1
ATOM 821 N N . PHE A 1 100 ? 12.396 -1.313 9.819 1.00 82.56 100 PHE A N 1
ATOM 822 C CA . PHE A 1 100 ? 11.752 -1.164 8.519 1.00 82.56 100 PHE A CA 1
ATOM 823 C C . PHE A 1 100 ? 12.059 0.197 7.909 1.00 82.56 100 PHE A C 1
ATOM 825 O O . PHE A 1 100 ? 12.028 1.224 8.588 1.00 82.56 100 PHE A O 1
ATOM 832 N N . LYS A 1 101 ? 12.282 0.214 6.596 1.00 80.19 101 LYS A N 1
ATOM 833 C CA . LYS A 1 101 ? 12.407 1.444 5.823 1.00 80.19 101 LYS A CA 1
ATOM 834 C C . LYS A 1 101 ? 11.128 1.673 5.028 1.00 80.19 101 LYS A C 1
ATOM 836 O O . LYS A 1 101 ? 10.739 0.849 4.210 1.00 80.19 101 LYS A O 1
ATOM 841 N N . VAL A 1 102 ? 10.482 2.814 5.250 1.00 79.75 102 VAL A N 1
ATOM 842 C CA . VAL A 1 102 ? 9.349 3.250 4.426 1.00 79.75 102 VAL A CA 1
ATOM 843 C C . VAL A 1 102 ? 9.877 4.150 3.318 1.00 79.75 102 VAL A C 1
ATOM 845 O O . VAL A 1 102 ? 10.600 5.110 3.584 1.00 79.75 102 VAL A O 1
ATOM 848 N N . VAL A 1 103 ? 9.509 3.842 2.078 1.00 75.25 103 VAL A N 1
ATOM 849 C CA . VAL A 1 103 ? 9.795 4.672 0.905 1.00 75.25 103 VAL A CA 1
ATOM 850 C C . VAL A 1 103 ? 8.469 5.055 0.263 1.00 75.25 103 VAL A C 1
ATOM 852 O O . VAL A 1 103 ? 7.553 4.238 0.156 1.00 75.25 103 VAL A O 1
ATOM 855 N N . GLN A 1 104 ? 8.338 6.322 -0.123 1.00 73.88 104 GLN A N 1
ATOM 856 C CA . GLN A 1 104 ? 7.179 6.780 -0.871 1.00 73.88 104 GLN A CA 1
ATOM 857 C C . GLN A 1 104 ? 7.385 6.439 -2.348 1.00 73.88 104 GLN A C 1
ATOM 859 O O . GLN A 1 104 ? 8.198 7.064 -3.019 1.00 73.88 104 GLN A O 1
ATOM 864 N N . GLY A 1 105 ? 6.645 5.448 -2.847 1.00 65.19 105 GLY A N 1
ATOM 865 C CA . GLY A 1 105 ? 6.625 5.139 -4.275 1.00 65.19 105 GLY A CA 1
ATOM 866 C C . GLY A 1 105 ? 5.996 6.290 -5.058 1.00 65.19 105 GLY A C 1
ATOM 867 O O . GLY A 1 105 ? 4.893 6.739 -4.727 1.00 65.19 105 GLY A O 1
ATOM 868 N N . ILE A 1 106 ? 6.688 6.772 -6.088 1.00 62.59 106 ILE A N 1
ATOM 869 C CA . ILE A 1 106 ? 6.139 7.761 -7.020 1.00 62.59 106 ILE A CA 1
ATOM 870 C C . ILE A 1 106 ? 5.417 7.005 -8.137 1.00 62.59 106 ILE A C 1
ATOM 872 O O . ILE A 1 106 ? 5.919 6.010 -8.658 1.00 62.59 106 ILE A O 1
ATOM 876 N N . LEU A 1 107 ? 4.217 7.471 -8.490 1.00 58.59 107 LEU A N 1
ATOM 877 C CA . LEU A 1 107 ? 3.479 6.960 -9.643 1.00 58.59 107 LEU A CA 1
ATOM 878 C C . LEU A 1 107 ? 4.204 7.421 -10.917 1.00 58.59 107 LEU A C 1
ATOM 880 O O . LEU A 1 107 ? 4.167 8.608 -11.237 1.00 58.59 107 LEU A O 1
ATOM 884 N N . LEU A 1 108 ? 4.867 6.512 -11.631 1.00 58.56 108 LEU A N 1
ATOM 885 C CA . LEU A 1 108 ? 5.540 6.843 -12.896 1.00 58.56 108 LEU A CA 1
ATOM 886 C C . LEU A 1 108 ? 4.553 6.950 -14.069 1.00 58.56 108 LEU A C 1
ATOM 888 O O . LEU A 1 108 ? 4.712 7.791 -14.955 1.00 58.56 108 LEU A O 1
ATOM 892 N N . GLU A 1 109 ? 3.484 6.154 -14.044 1.00 54.81 109 GLU A N 1
ATOM 893 C CA . GLU A 1 109 ? 2.638 5.962 -15.226 1.00 54.81 109 GLU A CA 1
ATOM 894 C C . GLU A 1 109 ? 1.704 7.134 -15.538 1.00 54.81 109 GLU A C 1
ATOM 896 O O . GLU A 1 109 ? 1.176 7.220 -16.645 1.00 54.81 109 GLU A O 1
ATOM 901 N N . SER A 1 110 ? 1.526 8.083 -14.612 1.00 56.44 110 SER A N 1
ATOM 902 C CA . SER A 1 110 ? 0.750 9.287 -14.911 1.00 56.44 110 SER A CA 1
ATOM 903 C C . SER A 1 110 ? 1.464 10.183 -15.921 1.00 56.44 110 SER A C 1
ATOM 905 O O . SER A 1 110 ? 0.784 10.796 -16.730 1.00 56.44 110 SER A O 1
ATOM 907 N N . VAL A 1 111 ? 2.803 10.234 -15.924 1.00 58.16 111 VAL A N 1
ATOM 908 C CA . VAL A 1 111 ? 3.582 11.166 -16.763 1.00 58.16 111 VAL A CA 1
ATOM 909 C C . VAL A 1 111 ? 3.896 10.581 -18.144 1.00 58.16 111 VAL A C 1
ATOM 911 O O . VAL A 1 111 ? 4.024 11.333 -19.103 1.00 58.16 111 VAL A O 1
ATOM 914 N N . ARG A 1 112 ? 3.925 9.247 -18.290 1.00 59.66 112 ARG A N 1
ATOM 915 C CA . ARG A 1 112 ? 4.144 8.566 -19.584 1.00 59.66 112 ARG A CA 1
ATOM 916 C C . ARG A 1 112 ? 3.104 8.913 -20.652 1.00 59.66 112 ARG A C 1
ATOM 918 O O . ARG A 1 112 ? 3.412 8.873 -21.837 1.00 59.66 112 ARG A O 1
ATOM 925 N N . ALA A 1 113 ? 1.891 9.267 -20.236 1.00 62.97 113 ALA A N 1
ATOM 926 C CA . ALA A 1 113 ? 0.825 9.688 -21.139 1.00 62.97 113 ALA A CA 1
ATOM 927 C C . ALA A 1 113 ? 0.861 11.192 -21.484 1.00 62.97 113 ALA A C 1
ATOM 929 O O . ALA A 1 113 ? 0.184 11.610 -22.422 1.00 62.97 113 ALA A O 1
ATOM 930 N N . PHE A 1 114 ? 1.624 12.011 -20.748 1.00 67.88 114 PHE A N 1
ATOM 931 C CA . PHE A 1 114 ? 1.721 13.456 -20.978 1.00 67.88 114 PHE A CA 1
ATOM 932 C C . PHE A 1 114 ? 3.010 13.800 -21.719 1.00 67.88 114 PHE A C 1
ATOM 934 O O . PHE A 1 114 ? 3.986 14.262 -21.134 1.00 67.88 114 PHE A O 1
ATOM 941 N N . VAL A 1 115 ? 2.982 13.600 -23.031 1.00 73.44 115 VAL A N 1
ATOM 942 C CA . VAL A 1 115 ? 4.009 14.076 -23.960 1.00 73.44 115 VAL A CA 1
ATOM 943 C C . VAL A 1 115 ? 3.418 15.204 -24.804 1.00 73.44 115 VAL A C 1
ATOM 945 O O . VAL A 1 115 ? 2.291 15.099 -25.292 1.00 73.44 115 VAL A O 1
ATOM 948 N N . SER A 1 116 ? 4.155 16.305 -24.967 1.00 82.56 116 SER A N 1
ATOM 949 C CA . SER A 1 116 ? 3.743 17.378 -25.878 1.00 82.56 116 SER A CA 1
ATOM 950 C C . SER A 1 116 ? 4.012 16.985 -27.330 1.00 82.56 116 SER A C 1
ATOM 952 O O . SER A 1 116 ? 4.960 16.260 -27.619 1.00 82.56 116 SER A O 1
ATOM 954 N N . SER A 1 117 ? 3.230 17.519 -28.272 1.00 85.19 117 SER A N 1
ATOM 955 C CA . SER A 1 117 ? 3.459 17.288 -29.707 1.00 85.19 117 SER A CA 1
ATOM 956 C C . SER A 1 117 ? 4.884 17.655 -30.133 1.00 85.19 117 SER A C 1
ATOM 958 O O . SER A 1 117 ? 5.524 16.904 -30.853 1.00 85.19 117 SER A O 1
ATOM 960 N N . SER A 1 118 ? 5.431 18.740 -29.581 1.00 88.56 118 SER A N 1
ATOM 961 C CA . SER A 1 118 ? 6.811 19.160 -29.838 1.00 88.56 118 SER A CA 1
ATOM 962 C C . SER A 1 118 ? 7.865 18.133 -29.417 1.00 88.56 118 SER A C 1
ATOM 964 O O . SER A 1 118 ? 8.889 18.012 -30.078 1.00 88.56 118 SER A O 1
ATOM 966 N N . GLN A 1 119 ? 7.642 17.388 -28.331 1.00 84.00 119 GLN A N 1
ATOM 967 C CA . GLN A 1 119 ? 8.570 16.343 -27.889 1.00 84.00 119 GLN A CA 1
ATOM 968 C C . GLN A 1 119 ? 8.522 15.124 -28.815 1.00 84.00 119 GLN A C 1
ATOM 970 O O . GLN A 1 119 ? 9.549 14.487 -29.032 1.00 84.00 119 GLN A O 1
ATOM 975 N N . ILE A 1 120 ? 7.349 14.827 -29.385 1.00 86.00 120 ILE A N 1
ATOM 976 C CA . ILE A 1 120 ? 7.186 13.783 -30.404 1.00 86.00 120 ILE A CA 1
ATOM 977 C C . ILE A 1 120 ? 7.954 14.171 -31.667 1.00 86.00 120 ILE A C 1
ATOM 979 O O . ILE A 1 120 ? 8.702 13.356 -32.202 1.00 86.00 120 ILE A O 1
ATOM 983 N N . ASP A 1 121 ? 7.807 15.420 -32.108 1.00 91.56 121 ASP A N 1
ATOM 984 C CA . ASP A 1 121 ? 8.483 15.922 -33.305 1.00 91.56 121 ASP A CA 1
ATOM 985 C C . ASP A 1 121 ? 10.010 15.851 -33.154 1.00 91.56 121 ASP A C 1
ATOM 987 O O . ASP A 1 121 ? 10.689 15.334 -34.038 1.00 91.56 121 ASP A O 1
ATOM 991 N N . VAL A 1 122 ? 10.547 16.291 -32.008 1.00 91.44 122 VAL A N 1
ATOM 992 C CA . VAL A 1 122 ? 11.988 16.201 -31.705 1.00 91.44 122 VAL A CA 1
ATOM 993 C C . VAL A 1 122 ? 12.464 14.749 -31.702 1.00 91.44 122 VAL A C 1
ATOM 995 O O . VAL A 1 122 ? 13.462 14.441 -32.343 1.00 91.44 122 VAL A O 1
ATOM 998 N N . TYR A 1 123 ? 11.720 13.838 -31.070 1.00 87.81 123 TYR A N 1
ATOM 999 C CA . TYR A 1 123 ? 12.072 12.417 -31.062 1.00 87.81 123 TYR A CA 1
ATOM 1000 C C . TYR A 1 123 ? 12.201 11.837 -32.477 1.00 87.81 123 TYR A C 1
ATOM 1002 O O . TYR A 1 123 ? 13.155 11.114 -32.762 1.00 87.81 123 TYR A O 1
ATOM 1010 N N . PHE A 1 124 ? 11.269 12.155 -33.381 1.00 90.12 124 PHE A N 1
ATOM 1011 C CA . PHE A 1 124 ? 11.338 11.664 -34.759 1.00 90.12 124 PHE A CA 1
ATOM 1012 C C . PHE A 1 124 ? 12.457 12.313 -35.571 1.00 90.12 124 PHE A C 1
ATOM 1014 O O . PHE A 1 124 ? 13.039 11.636 -36.418 1.00 90.12 124 PHE A O 1
ATOM 1021 N N . VAL A 1 125 ? 12.778 13.583 -35.315 1.00 92.62 125 VAL A N 1
ATOM 1022 C CA . VAL A 1 125 ? 13.937 14.255 -35.921 1.00 92.62 125 VAL A CA 1
ATOM 1023 C C . VAL A 1 125 ? 15.229 13.547 -35.509 1.00 92.62 125 VAL A C 1
ATOM 1025 O O . VAL A 1 125 ? 15.972 13.099 -36.383 1.00 92.62 125 VAL A O 1
ATOM 1028 N N . ASP A 1 126 ? 15.434 13.336 -34.209 1.00 90.00 126 ASP A N 1
ATOM 1029 C CA . ASP A 1 126 ? 16.622 12.665 -33.667 1.00 90.00 126 ASP A CA 1
ATOM 1030 C C . ASP A 1 126 ? 16.739 11.221 -34.185 1.00 90.00 126 ASP A C 1
ATOM 1032 O O . ASP A 1 126 ? 17.808 10.748 -34.575 1.00 90.00 126 ASP A O 1
ATOM 1036 N N . LEU A 1 127 ? 15.615 10.506 -34.249 1.00 86.88 127 LEU A N 1
ATOM 1037 C CA . LEU A 1 127 ? 15.551 9.144 -34.771 1.00 86.88 127 LEU A CA 1
ATOM 1038 C C . LEU A 1 127 ? 15.892 9.087 -36.269 1.00 86.88 127 LEU A C 1
ATOM 1040 O O . LEU A 1 127 ? 16.596 8.174 -36.703 1.00 86.88 127 LEU A O 1
ATOM 1044 N N . CYS A 1 128 ? 15.444 10.069 -37.057 1.00 87.38 128 CYS A N 1
ATOM 1045 C CA . CYS A 1 128 ? 15.811 10.178 -38.469 1.00 87.38 128 CYS A CA 1
ATOM 1046 C C . CYS A 1 128 ? 17.310 10.434 -38.652 1.00 87.38 128 CYS A C 1
ATOM 1048 O O . CYS A 1 128 ? 17.894 9.861 -39.568 1.00 87.38 128 CYS A O 1
ATOM 1050 N N . GLU A 1 129 ? 17.939 11.247 -37.798 1.00 87.94 129 GLU A N 1
ATOM 1051 C CA . GLU A 1 129 ? 19.394 11.455 -37.819 1.00 87.94 129 GLU A CA 1
ATOM 1052 C C . GLU A 1 129 ? 20.156 10.161 -37.514 1.00 87.94 129 GLU A C 1
ATOM 1054 O O . GLU A 1 129 ? 21.121 9.831 -38.201 1.00 87.94 129 GLU A O 1
ATOM 1059 N N . ILE A 1 130 ? 19.685 9.369 -36.549 1.00 83.31 130 ILE A N 1
ATOM 1060 C CA . ILE A 1 130 ? 20.288 8.072 -36.210 1.00 83.31 130 ILE A CA 1
ATOM 1061 C C . ILE A 1 130 ? 20.171 7.076 -37.375 1.00 83.31 130 ILE A C 1
ATOM 1063 O O . ILE A 1 130 ? 21.118 6.340 -37.648 1.00 83.31 130 ILE A O 1
ATOM 1067 N N . PHE A 1 131 ? 19.055 7.074 -38.107 1.00 80.44 131 PHE A N 1
ATOM 1068 C CA . PHE A 1 131 ? 18.878 6.216 -39.286 1.00 80.44 131 PHE A CA 1
ATOM 1069 C C . PHE A 1 131 ? 19.688 6.649 -40.515 1.00 80.44 131 PHE A C 1
ATOM 1071 O O . PHE A 1 131 ? 19.763 5.888 -41.480 1.00 80.44 131 PHE A O 1
ATOM 1078 N N . GLN A 1 132 ? 20.327 7.827 -40.501 1.00 85.31 132 GLN A N 1
ATOM 1079 C CA . GLN A 1 132 ? 21.318 8.176 -41.530 1.00 85.31 132 GLN A CA 1
ATOM 1080 C C . GLN A 1 132 ? 22.573 7.305 -41.421 1.00 85.31 132 GLN A C 1
ATOM 1082 O O . GLN A 1 132 ? 23.293 7.124 -42.405 1.00 85.31 132 GLN A O 1
ATOM 1087 N N . PHE A 1 133 ? 22.831 6.746 -40.239 1.00 81.06 133 PHE A N 1
ATOM 1088 C CA . PHE A 1 133 ? 23.813 5.693 -40.071 1.00 81.06 133 PHE A CA 1
ATOM 1089 C C . PHE A 1 133 ? 23.162 4.376 -40.497 1.00 81.06 133 PHE A C 1
ATOM 1091 O O . PHE A 1 133 ? 22.089 4.023 -40.014 1.00 81.06 133 PHE A O 1
ATOM 1098 N N . ASP A 1 134 ? 23.809 3.649 -41.409 1.00 82.75 134 ASP A N 1
ATOM 1099 C CA . ASP A 1 134 ? 23.329 2.373 -41.953 1.00 82.75 134 ASP A CA 1
ATOM 1100 C C . ASP A 1 134 ? 23.446 1.259 -40.892 1.00 82.75 134 ASP A C 1
ATOM 1102 O O . ASP A 1 134 ? 24.302 0.374 -40.956 1.00 82.75 134 ASP A O 1
ATOM 1106 N N . ILE A 1 135 ? 22.653 1.380 -39.822 1.00 81.88 135 ILE A N 1
ATOM 1107 C CA . ILE A 1 135 ? 22.669 0.512 -38.647 1.00 81.88 135 ILE A CA 1
ATOM 1108 C C . ILE A 1 135 ? 21.994 -0.806 -39.032 1.00 81.88 135 ILE A C 1
ATOM 1110 O O . ILE A 1 135 ? 20.791 -0.830 -39.310 1.00 81.88 135 ILE A O 1
ATOM 1114 N N . PRO A 1 136 ? 22.719 -1.938 -39.004 1.00 86.44 136 PRO A N 1
ATOM 1115 C CA . PRO A 1 136 ? 22.122 -3.223 -39.325 1.00 86.44 136 PRO A CA 1
ATOM 1116 C C . PRO A 1 136 ? 20.984 -3.555 -38.356 1.00 86.44 136 PRO A C 1
ATOM 1118 O O . PRO A 1 136 ? 21.169 -3.524 -37.139 1.00 86.44 136 PRO A O 1
ATOM 1121 N N . SER A 1 137 ? 19.837 -3.970 -38.894 1.00 79.44 137 SER A N 1
ATOM 1122 C CA . SER A 1 137 ? 18.619 -4.284 -38.128 1.00 79.44 137 SER A CA 1
ATOM 1123 C C . SER A 1 137 ? 18.828 -5.284 -36.986 1.00 79.44 137 SER A C 1
ATOM 1125 O O . SER A 1 137 ? 18.142 -5.215 -35.975 1.00 79.44 137 SER A O 1
ATOM 1127 N N . ARG A 1 138 ? 19.829 -6.170 -37.091 1.00 82.56 138 ARG A N 1
ATOM 1128 C CA . ARG A 1 138 ? 20.232 -7.107 -36.024 1.00 82.56 138 ARG A CA 1
ATOM 1129 C C . ARG A 1 138 ? 20.690 -6.440 -34.719 1.00 82.56 138 ARG A C 1
ATOM 1131 O O . ARG A 1 138 ? 20.780 -7.123 -33.706 1.00 82.56 138 ARG A O 1
ATOM 1138 N N . PHE A 1 139 ? 21.032 -5.152 -34.751 1.00 80.12 139 PHE A N 1
ATOM 1139 C CA . PHE A 1 139 ? 21.392 -4.367 -33.566 1.00 80.12 139 PHE A CA 1
ATOM 1140 C C . PHE A 1 139 ? 20.197 -3.626 -32.956 1.00 80.12 139 PHE A C 1
ATOM 1142 O O . PHE A 1 139 ? 20.326 -3.049 -31.880 1.00 80.12 139 PHE A O 1
ATOM 1149 N N . VAL A 1 140 ? 19.033 -3.658 -33.610 1.00 80.19 140 VAL A N 1
ATOM 1150 C CA . VAL A 1 140 ? 17.795 -3.085 -33.083 1.00 80.19 140 VAL A CA 1
ATOM 1151 C C . VAL A 1 140 ? 17.106 -4.148 -32.233 1.00 80.19 140 VAL A C 1
ATOM 1153 O O . VAL A 1 140 ? 16.453 -5.056 -32.746 1.00 80.19 140 VAL A O 1
ATOM 1156 N N . ALA A 1 141 ? 17.281 -4.054 -30.918 1.00 77.75 141 ALA A N 1
ATOM 1157 C CA . ALA A 1 141 ? 16.560 -4.887 -29.965 1.00 77.75 141 ALA A CA 1
ATOM 1158 C C . ALA A 1 141 ? 15.241 -4.203 -29.588 1.00 77.75 141 ALA A C 1
ATOM 1160 O O . ALA A 1 141 ? 15.245 -3.085 -29.076 1.00 77.75 141 ALA A O 1
ATOM 1161 N N . ASN A 1 142 ? 14.115 -4.877 -29.824 1.00 72.50 142 ASN A N 1
ATOM 1162 C CA . ASN A 1 142 ? 12.840 -4.443 -29.266 1.00 72.50 142 ASN A CA 1
ATOM 1163 C C . ASN A 1 142 ? 12.751 -4.932 -27.816 1.00 72.50 142 ASN A C 1
ATOM 1165 O O . ASN A 1 142 ? 12.681 -6.138 -27.577 1.00 72.50 142 ASN A O 1
ATOM 1169 N N . ILE A 1 143 ? 12.784 -4.007 -26.860 1.00 71.94 143 ILE A N 1
ATOM 1170 C CA . ILE A 1 143 ? 12.576 -4.306 -25.442 1.00 71.94 143 ILE A CA 1
ATOM 1171 C C . ILE A 1 143 ? 11.112 -3.982 -25.134 1.00 71.94 143 ILE A C 1
ATOM 1173 O O . ILE A 1 143 ? 10.797 -2.886 -24.682 1.00 71.94 143 ILE A O 1
ATOM 1177 N N . ASP A 1 144 ? 10.216 -4.927 -25.421 1.00 62.28 144 ASP A N 1
ATOM 1178 C CA . ASP A 1 144 ? 8.770 -4.801 -25.149 1.00 62.28 144 ASP A CA 1
ATOM 1179 C C . ASP A 1 144 ? 8.369 -5.409 -23.788 1.00 62.28 144 ASP A C 1
ATOM 1181 O O . ASP A 1 144 ? 7.206 -5.688 -23.504 1.00 62.28 144 ASP A O 1
ATOM 1185 N N . GLU A 1 145 ? 9.336 -5.627 -22.896 1.00 55.25 145 GLU A N 1
ATOM 1186 C CA . GLU A 1 145 ? 9.050 -6.060 -21.530 1.00 55.25 145 GLU A CA 1
ATOM 1187 C C . GLU A 1 145 ? 8.700 -4.855 -20.652 1.00 55.25 145 GLU A C 1
ATOM 1189 O O . GLU A 1 145 ? 9.485 -4.387 -19.829 1.00 55.25 145 GLU A O 1
ATOM 1194 N N . VAL A 1 146 ? 7.480 -4.345 -20.803 1.00 58.44 146 VAL A N 1
ATOM 1195 C CA . VAL A 1 146 ? 6.867 -3.501 -19.773 1.00 58.44 146 VAL A CA 1
ATOM 1196 C C . VAL A 1 146 ? 6.252 -4.395 -18.701 1.00 58.44 146 VAL A C 1
ATOM 1198 O O . VAL A 1 146 ? 5.071 -4.737 -18.720 1.00 58.44 146 VAL A O 1
ATOM 1201 N N . GLY A 1 147 ? 7.070 -4.771 -17.719 1.00 52.91 147 GLY A N 1
ATOM 1202 C CA . GLY A 1 147 ? 6.543 -5.171 -16.421 1.00 52.91 147 GLY A CA 1
ATOM 1203 C C . GLY A 1 147 ? 5.769 -3.992 -15.831 1.00 52.91 147 GLY A C 1
ATOM 1204 O O . GLY A 1 147 ? 6.347 -2.939 -15.569 1.00 52.91 147 GLY A O 1
ATOM 1205 N N . PHE A 1 148 ? 4.457 -4.144 -15.650 1.00 50.78 148 PHE A N 1
ATOM 1206 C CA . PHE A 1 148 ? 3.623 -3.133 -15.001 1.00 50.78 148 PHE A CA 1
ATOM 1207 C C . PHE A 1 148 ? 3.984 -3.030 -13.514 1.00 50.78 148 PHE A C 1
ATOM 1209 O O . PHE A 1 148 ? 3.358 -3.661 -12.663 1.00 50.78 148 PHE A O 1
ATOM 1216 N N . ASN A 1 149 ? 4.976 -2.204 -13.192 1.00 54.28 149 ASN A N 1
ATOM 1217 C CA . ASN A 1 149 ? 5.231 -1.764 -11.830 1.00 54.28 149 ASN A CA 1
ATOM 1218 C C . ASN A 1 149 ? 4.563 -0.404 -11.635 1.00 54.28 149 ASN A C 1
ATOM 1220 O O . ASN A 1 149 ? 5.056 0.628 -12.072 1.00 54.28 149 ASN A O 1
ATOM 1224 N N . ASN A 1 150 ? 3.414 -0.408 -10.955 1.00 52.50 150 ASN A N 1
ATOM 1225 C CA . ASN A 1 150 ? 2.655 0.813 -10.648 1.00 52.50 150 ASN A CA 1
ATOM 1226 C C . ASN A 1 150 ? 3.450 1.830 -9.803 1.00 52.50 150 ASN A C 1
ATOM 1228 O O . ASN A 1 150 ? 3.049 2.989 -9.688 1.00 52.50 150 ASN A O 1
ATOM 1232 N N . PHE A 1 151 ? 4.538 1.378 -9.180 1.00 54.97 151 PHE A N 1
ATOM 1233 C CA . PHE A 1 151 ? 5.393 2.144 -8.291 1.00 54.97 151 PHE A CA 1
ATOM 1234 C C . PHE A 1 151 ? 6.834 1.683 -8.503 1.00 54.97 151 PHE A C 1
ATOM 1236 O O . PHE A 1 151 ? 7.087 0.479 -8.529 1.00 54.97 151 PHE A O 1
ATOM 1243 N N . ASP A 1 152 ? 7.752 2.633 -8.622 1.00 56.38 152 ASP A N 1
ATOM 1244 C CA . ASP A 1 152 ? 9.192 2.385 -8.577 1.00 56.38 152 ASP A CA 1
ATOM 1245 C C . ASP A 1 152 ? 9.789 3.153 -7.389 1.00 56.38 152 ASP A C 1
ATOM 1247 O O . ASP A 1 152 ? 9.211 4.150 -6.925 1.00 56.38 152 ASP A O 1
ATOM 1251 N N . ASP A 1 153 ? 10.922 2.677 -6.877 1.00 52.41 153 ASP A N 1
ATOM 1252 C CA . ASP A 1 153 ? 11.642 3.274 -5.751 1.00 52.41 153 ASP A CA 1
ATOM 1253 C C . ASP A 1 153 ? 12.292 4.592 -6.193 1.00 52.41 153 ASP A C 1
ATOM 1255 O O . ASP A 1 153 ? 13.489 4.696 -6.464 1.00 52.41 153 ASP A O 1
ATOM 1259 N N . ALA A 1 154 ? 11.496 5.652 -6.270 1.00 53.09 154 ALA A N 1
ATOM 1260 C CA . ALA A 1 154 ? 12.008 6.965 -6.604 1.00 53.09 154 ALA A CA 1
ATOM 1261 C C . ALA A 1 154 ? 12.644 7.625 -5.370 1.00 53.09 154 ALA A C 1
ATOM 1263 O O . ALA A 1 154 ? 12.011 7.818 -4.330 1.00 53.09 154 ALA A O 1
ATOM 1264 N N . ARG A 1 155 ? 13.908 8.043 -5.492 1.00 48.06 155 ARG A N 1
ATOM 1265 C CA . ARG A 1 155 ? 14.456 9.083 -4.611 1.00 48.06 155 ARG A CA 1
ATOM 1266 C C . ARG A 1 155 ? 13.829 10.413 -5.021 1.00 48.06 155 ARG A C 1
ATOM 1268 O O . ARG A 1 155 ? 13.887 10.762 -6.196 1.00 48.06 155 ARG A O 1
ATOM 1275 N N . GLU A 1 156 ? 13.283 11.172 -4.069 1.00 46.38 156 GLU A N 1
ATOM 1276 C CA . GLU A 1 156 ? 12.967 12.585 -4.302 1.00 46.38 156 GLU A CA 1
ATOM 1277 C C . GLU A 1 156 ? 14.227 13.288 -4.825 1.00 46.38 156 GLU A C 1
ATOM 1279 O O . GLU A 1 156 ? 15.201 13.486 -4.092 1.00 46.38 156 GLU A O 1
ATOM 1284 N N . LEU A 1 157 ? 14.218 13.672 -6.102 1.00 46.47 157 LEU A N 1
ATOM 1285 C CA . LEU A 1 157 ? 15.153 14.660 -6.611 1.00 46.47 157 LEU A CA 1
ATOM 1286 C C . LEU A 1 157 ? 14.753 15.986 -5.969 1.00 46.47 157 LEU A C 1
ATOM 1288 O O . LEU A 1 157 ? 13.801 16.638 -6.394 1.00 46.47 157 LEU A O 1
ATOM 1292 N N . ARG A 1 158 ? 15.462 16.375 -4.907 1.00 35.25 158 ARG A N 1
ATOM 1293 C CA . ARG A 1 158 ? 15.410 17.749 -4.410 1.00 35.25 158 ARG A CA 1
ATOM 1294 C C . ARG A 1 158 ? 15.917 18.648 -5.536 1.00 35.25 158 ARG A C 1
ATOM 1296 O O . ARG A 1 158 ? 17.125 18.756 -5.732 1.00 35.25 158 ARG A O 1
ATOM 1303 N N . CYS A 1 159 ? 15.009 19.262 -6.294 1.00 36.34 159 CYS A N 1
ATOM 1304 C CA . CYS A 1 159 ? 15.369 20.412 -7.114 1.0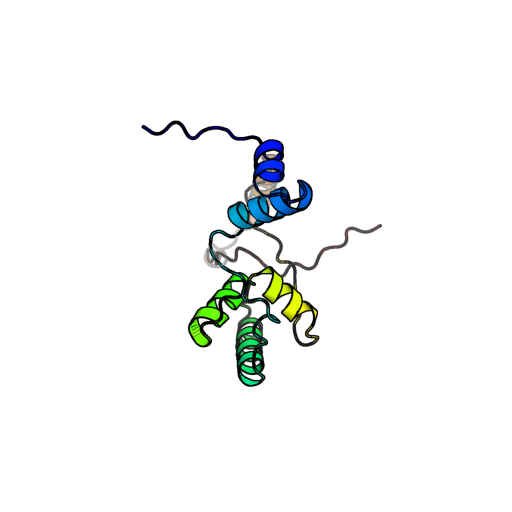0 36.34 159 CYS A CA 1
ATOM 1305 C C . CYS A 1 159 ? 15.948 21.477 -6.175 1.00 36.34 159 CYS A C 1
ATOM 1307 O O . CYS A 1 159 ? 15.360 21.769 -5.133 1.00 36.34 159 CYS A O 1
ATOM 1309 N N . GLY A 1 160 ? 17.147 21.951 -6.515 1.00 42.00 160 GLY A N 1
ATOM 1310 C CA . GLY A 1 160 ? 17.959 22.835 -5.689 1.00 42.00 160 GLY A CA 1
ATOM 1311 C C . GLY A 1 160 ? 17.227 24.093 -5.228 1.00 42.00 160 GLY A C 1
ATOM 1312 O O . GLY A 1 160 ? 16.354 24.614 -5.923 1.00 42.00 160 GLY A O 1
ATOM 1313 N N . GLN A 1 161 ? 17.614 24.533 -4.030 1.00 33.97 161 GLN A N 1
ATOM 1314 C CA . GLN A 1 161 ? 17.435 25.904 -3.557 1.00 33.97 161 GLN A CA 1
ATOM 1315 C C . GLN A 1 161 ? 18.287 26.869 -4.381 1.00 33.97 161 GLN A C 1
ATOM 1317 O O . GLN A 1 161 ? 19.376 26.437 -4.829 1.00 33.97 161 GLN A O 1
#

Foldseek 3Di:
DDPPPPDDLVVVCVVVVHDSVVSVVVVVCCVVPNPDDPPPDDAPDQDPVSVVVLLVVQVVCVVVVNGDDLVNSQVCCCVPVVDRDDSVRVVVVQVPDPSDDDADFDQPVVCVVDDDPVNVVVVVVVVVVVVVPVDPCVPDDDPPPPPPDRTDRDDPPPPDD

Sequence (161 aa):
MNEGVKCSYRILASLFGIILPALSRQITQFIKYGKEKRRNGRPPLLTSYQHAGLKEYITLGENSHTARTYGDIRRFLYDEFHKNVTKKTIHSYIDYQQDFKVVQGILLESVRAFVSSSQIDVYFVDLCEIFQFDIPSRFVANIDEVGFNNFDDARELRCGQ

Radius of gyration: 27.49 Å; chains: 1; bounding box: 67×42×71 Å

Organism: NCBI:txid1144522